Protein AF-L0IHV0-F1 (afdb_monomer)

pLDDT: mean 76.33, std 15.94, range [49.88, 98.62]

Secondary structure (DSSP, 8-state):
---------------------GGG--HHHHHH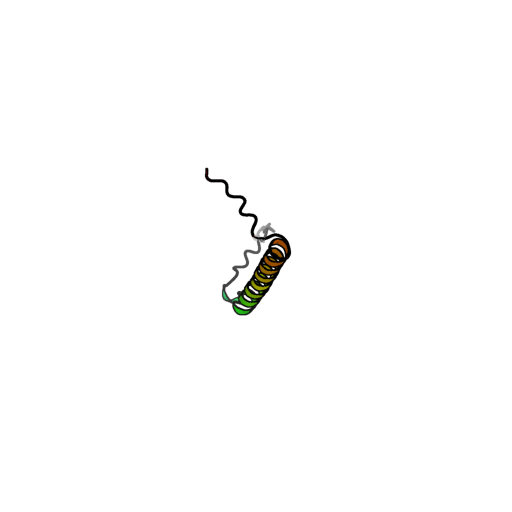HHHHHHHHHHHHHHHHHHHHHTTS---------

Sequence (65 aa):
MSQSTDQHGAPPDSVIERELTHDEFDPIGTAVLITLYFLILVGMWLFTYFVEFLGNGPTVVGVIG

Radius of gyration: 30.52 Å; Cα contacts (8 Å, |Δi|>4): 2; chains: 1; bounding box: 84×42×60 Å

Foldseek 3Di:
DDDPDDDDDDDDPCPVPDPPDCVPDDPVVVVVVVVVVVVVVVVVVVVVVCVQPVPDHDPPPDDDD

Mean predicted aligned error: 15.34 Å

Solvent-accessible surface area (backbone atoms only — not comparable to full-atom values): 4481 Å² total; per-residue (Å²): 143,79,81,87,74,87,78,86,74,92,79,71,91,70,74,79,78,70,80,79,57,76,85,76,61,57,67,63,64,50,50,51,53,52,50,53,52,49,50,50,52,50,51,50,50,51,49,53,50,47,68,58,56,74,81,44,74,87,80,76,91,67,90,81,132

Structure (mmCIF, N/CA/C/O backbone):
data_AF-L0IHV0-F1
#
_entry.id   AF-L0IHV0-F1
#
loop_
_atom_site.group_PDB
_atom_site.id
_atom_site.type_symbol
_atom_site.label_atom_id
_atom_site.label_alt_id
_atom_site.label_comp_id
_atom_site.label_asym_id
_atom_site.label_entity_id
_atom_site.label_seq_id
_atom_site.pdbx_PDB_ins_c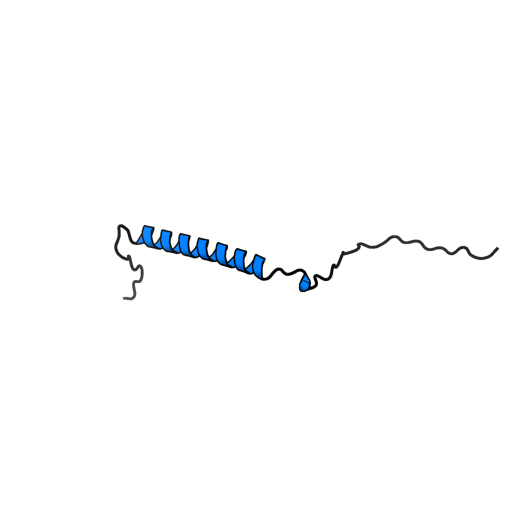ode
_atom_site.Cartn_x
_atom_site.Cartn_y
_atom_site.Cartn_z
_atom_site.occupancy
_a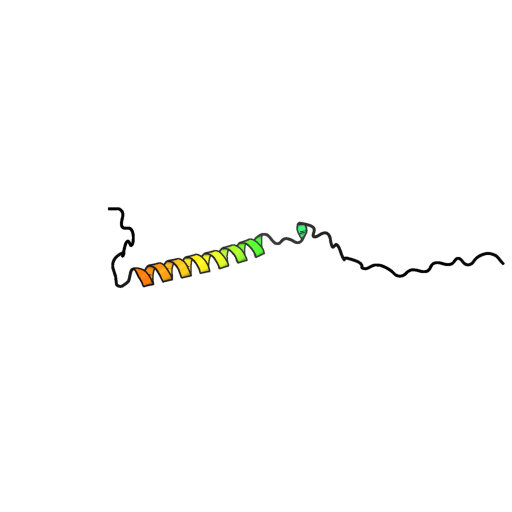tom_site.B_iso_or_equiv
_atom_site.auth_seq_id
_atom_site.auth_comp_id
_atom_site.auth_asym_id
_atom_site.auth_atom_id
_atom_site.pdbx_PDB_model_num
ATOM 1 N N . MET A 1 1 ? 55.625 34.192 -39.543 1.00 51.44 1 MET A N 1
ATOM 2 C CA . MET A 1 1 ? 55.167 34.638 -38.210 1.00 51.44 1 MET A CA 1
ATOM 3 C C . MET A 1 1 ? 53.750 35.171 -38.357 1.00 51.44 1 MET A C 1
ATOM 5 O O . MET A 1 1 ? 53.570 36.280 -38.843 1.00 51.44 1 MET A O 1
ATOM 9 N N . SER A 1 2 ? 52.744 34.349 -38.058 1.00 52.50 2 SER A N 1
ATOM 10 C CA . SER A 1 2 ? 51.333 34.752 -38.022 1.00 52.50 2 SER A CA 1
ATOM 11 C C . SER A 1 2 ? 50.570 33.814 -37.095 1.00 52.50 2 SER A C 1
ATOM 13 O O . SER A 1 2 ? 50.508 32.621 -37.356 1.00 52.50 2 SER A O 1
ATOM 15 N N . GLN A 1 3 ? 50.055 34.410 -36.020 1.00 51.59 3 GLN A N 1
ATOM 16 C CA . GLN A 1 3 ? 48.869 34.022 -35.254 1.00 51.59 3 GLN A CA 1
ATOM 17 C C . GLN A 1 3 ? 48.746 32.545 -34.857 1.00 51.59 3 GLN A C 1
ATOM 19 O O . GLN A 1 3 ? 48.007 31.780 -35.467 1.00 51.59 3 GLN A O 1
ATOM 24 N N . SER A 1 4 ? 49.378 32.192 -33.738 1.00 59.06 4 SER A N 1
ATOM 25 C CA . SER A 1 4 ? 48.835 31.158 -32.856 1.00 59.06 4 SER A CA 1
ATOM 26 C C . SER A 1 4 ? 47.813 31.852 -31.962 1.00 59.06 4 SER A C 1
ATOM 28 O O . SER A 1 4 ? 48.169 32.565 -31.030 1.00 59.06 4 SER A O 1
ATOM 30 N N . THR A 1 5 ? 46.560 31.736 -32.371 1.00 59.88 5 THR A N 1
ATOM 31 C CA . THR A 1 5 ? 45.342 32.217 -31.723 1.00 59.88 5 THR A CA 1
ATOM 32 C C . THR A 1 5 ? 45.312 31.995 -30.211 1.00 59.88 5 THR A C 1
ATOM 34 O O . THR A 1 5 ? 45.585 30.894 -29.729 1.00 59.88 5 THR A O 1
ATOM 37 N N . ASP A 1 6 ? 44.886 33.042 -29.502 1.00 59.25 6 ASP A N 1
ATOM 38 C CA . ASP A 1 6 ? 44.153 32.967 -28.238 1.00 59.25 6 ASP A CA 1
ATOM 39 C C . ASP A 1 6 ? 43.027 31.923 -28.294 1.00 59.25 6 ASP A C 1
ATOM 41 O O . ASP A 1 6 ? 42.539 31.616 -29.379 1.00 59.25 6 ASP A O 1
ATOM 45 N N . GLN A 1 7 ? 42.634 31.424 -27.114 1.00 52.72 7 GLN A N 1
ATOM 46 C CA . GLN A 1 7 ? 41.330 30.872 -26.673 1.00 52.72 7 GLN A CA 1
ATOM 47 C C . GLN A 1 7 ? 41.659 29.993 -25.447 1.00 52.72 7 GLN A C 1
ATOM 49 O O . GLN A 1 7 ? 42.001 28.823 -25.574 1.00 52.72 7 GLN A O 1
ATOM 54 N N . HIS A 1 8 ? 41.893 30.547 -24.253 1.00 52.53 8 HIS A N 1
ATOM 55 C CA . HIS A 1 8 ? 40.888 31.000 -23.280 1.00 52.53 8 HIS A CA 1
ATOM 56 C C . HIS A 1 8 ? 39.610 30.147 -23.241 1.00 52.53 8 HIS A C 1
ATOM 58 O O . HIS A 1 8 ? 38.833 30.148 -24.188 1.00 52.53 8 HIS A O 1
ATOM 64 N N . GLY A 1 9 ? 39.374 29.506 -22.091 1.00 49.8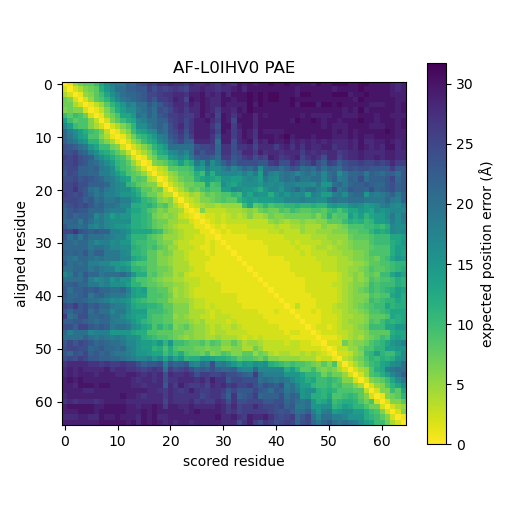8 9 GLY A N 1
ATOM 65 C CA . GLY A 1 9 ? 38.042 29.077 -21.669 1.00 49.88 9 GLY A CA 1
ATOM 66 C C . GLY A 1 9 ? 37.922 27.594 -21.335 1.00 49.88 9 GLY A C 1
ATOM 67 O O . GLY A 1 9 ? 37.433 26.814 -22.140 1.00 49.88 9 GLY A O 1
ATOM 68 N N . ALA A 1 10 ? 38.243 27.213 -20.097 1.00 67.00 10 ALA A N 1
ATOM 69 C CA . ALA A 1 10 ? 37.277 26.362 -19.406 1.00 67.00 10 ALA A CA 1
ATOM 70 C C . ALA A 1 10 ? 36.062 27.268 -19.148 1.00 67.00 10 ALA A C 1
ATOM 72 O O . ALA A 1 10 ? 36.239 28.351 -18.586 1.00 67.00 10 ALA A O 1
ATOM 73 N N . PRO A 1 11 ? 34.874 26.922 -19.655 1.00 66.75 11 PRO A N 1
ATOM 74 C CA . PRO A 1 11 ? 33.907 26.347 -18.729 1.00 66.75 11 PRO A CA 1
ATOM 75 C C . PRO A 1 11 ? 33.045 25.281 -19.422 1.00 66.75 11 PRO 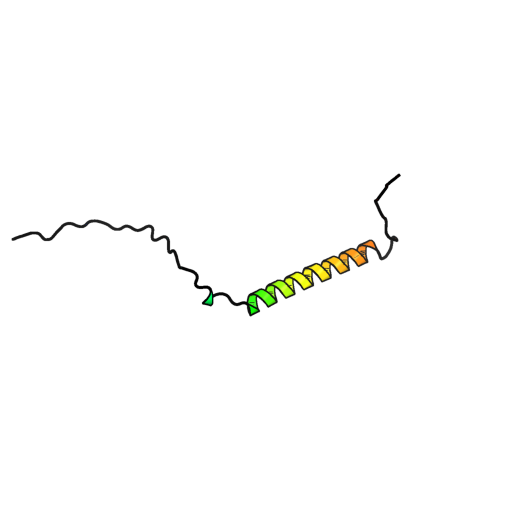A C 1
ATOM 77 O O . PRO A 1 11 ? 32.725 25.378 -20.605 1.00 66.75 11 PRO A O 1
ATOM 80 N N . PRO A 1 12 ? 32.623 24.255 -18.685 1.00 54.00 12 PRO A N 1
ATOM 81 C CA . PRO A 1 12 ? 31.246 24.375 -18.247 1.00 54.00 12 PRO A CA 1
ATOM 82 C C . PRO A 1 12 ? 31.064 23.833 -16.834 1.00 54.00 12 PRO A C 1
ATOM 84 O O . PRO A 1 12 ? 31.557 22.757 -16.485 1.00 54.00 12 PRO A O 1
ATOM 87 N N . ASP A 1 13 ? 30.238 24.532 -16.065 1.00 60.34 13 ASP A N 1
ATOM 88 C CA . ASP A 1 13 ? 29.224 23.857 -15.268 1.00 60.34 13 ASP A CA 1
ATOM 89 C C . ASP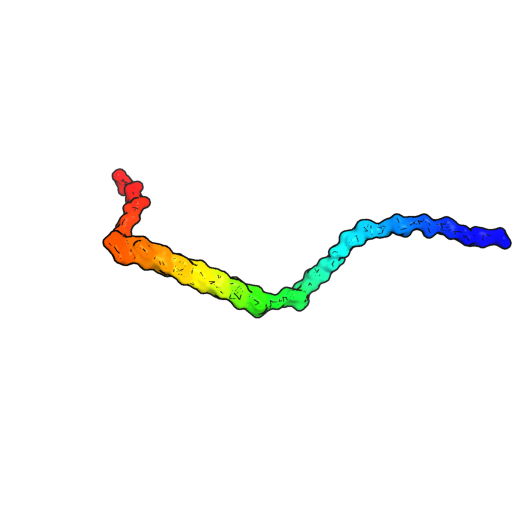 A 1 13 ? 28.483 22.911 -16.221 1.00 60.34 13 ASP A C 1
ATOM 91 O O . ASP A 1 13 ? 27.492 23.266 -16.858 1.00 60.34 13 ASP A O 1
ATOM 95 N N . SER A 1 14 ? 29.054 21.729 -16.444 1.00 62.19 14 SER A N 1
ATOM 96 C CA . SER A 1 14 ? 28.392 20.658 -17.161 1.00 62.19 14 SER A CA 1
ATOM 97 C C . SER A 1 14 ? 27.323 20.183 -16.203 1.00 62.19 14 SER A C 1
ATOM 99 O O . SER A 1 14 ? 27.526 19.275 -15.401 1.00 62.19 14 SER A O 1
ATOM 101 N N . VAL A 1 15 ? 26.176 20.859 -16.240 1.00 65.06 15 VAL A N 1
ATOM 102 C CA . VAL A 1 15 ? 24.926 20.222 -15.868 1.00 65.06 15 VAL A CA 1
ATOM 103 C C . VAL A 1 15 ? 24.894 18.982 -16.747 1.00 65.06 15 VAL A C 1
ATOM 105 O O . VAL A 1 15 ? 24.718 19.071 -17.961 1.00 65.06 15 VAL A O 1
ATOM 108 N N . ILE A 1 16 ? 25.235 17.835 -16.161 1.00 69.19 16 ILE A N 1
ATOM 109 C CA . ILE A 1 16 ? 25.115 16.547 -16.826 1.00 69.19 16 ILE A CA 1
ATOM 110 C C . ILE A 1 16 ? 23.611 16.318 -16.939 1.00 69.19 16 ILE A C 1
ATOM 112 O O . ILE A 1 16 ? 23.002 15.652 -16.106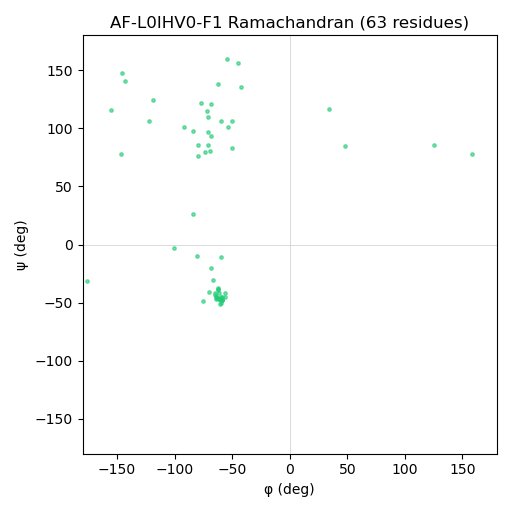 1.00 69.19 16 ILE A O 1
ATOM 116 N N . GLU A 1 17 ? 22.991 16.935 -17.942 1.00 68.31 17 GLU A N 1
ATOM 117 C CA . GLU A 1 17 ? 21.647 16.598 -18.383 1.00 68.31 17 GLU A CA 1
ATOM 118 C C . GLU A 1 17 ? 21.767 15.267 -19.120 1.00 68.31 17 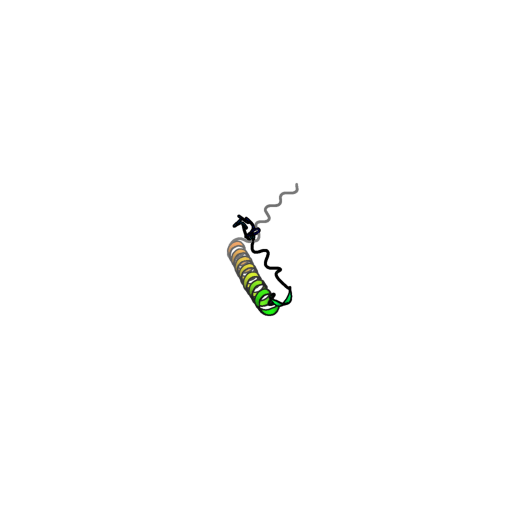GLU A C 1
ATOM 120 O O . GLU A 1 17 ? 21.889 15.190 -20.341 1.00 68.31 17 GLU A O 1
ATOM 125 N N . ARG A 1 18 ? 21.839 14.185 -18.337 1.00 74.25 18 ARG A N 1
ATOM 126 C CA . ARG A 1 18 ? 21.645 12.841 -18.864 1.00 74.25 18 ARG A CA 1
ATOM 127 C C . ARG A 1 18 ? 20.164 12.728 -19.186 1.00 74.25 18 ARG A C 1
ATOM 129 O O . ARG A 1 18 ? 19.341 12.688 -18.275 1.00 74.25 18 ARG A O 1
ATOM 136 N N . GLU A 1 19 ? 19.835 12.680 -20.470 1.00 69.94 19 GLU A N 1
ATOM 137 C CA . GLU A 1 19 ? 18.504 12.290 -20.917 1.00 69.94 19 GLU A CA 1
ATOM 138 C C . GLU A 1 19 ? 18.250 10.859 -20.413 1.00 69.94 19 GLU A C 1
ATOM 140 O O . GLU A 1 19 ? 18.876 9.903 -20.874 1.00 69.94 19 GLU A O 1
ATOM 145 N N . LEU A 1 20 ? 17.402 10.713 -19.388 1.00 70.81 20 LEU A N 1
ATOM 146 C CA . LEU A 1 20 ? 16.938 9.401 -18.944 1.00 70.81 20 LEU A CA 1
ATOM 147 C C . LEU A 1 20 ? 15.991 8.875 -20.024 1.00 70.81 20 LEU A C 1
ATOM 149 O O . LEU A 1 20 ? 14.812 9.233 -20.067 1.00 70.81 20 LEU A O 1
ATOM 153 N N . THR A 1 21 ? 16.519 8.038 -20.915 1.00 69.75 21 THR A N 1
ATOM 154 C CA . THR A 1 21 ? 15.688 7.247 -21.823 1.00 69.75 21 THR A CA 1
ATOM 155 C C . THR A 1 21 ? 14.800 6.308 -20.995 1.00 69.75 21 THR A C 1
ATOM 157 O O . THR A 1 21 ? 15.241 5.708 -20.013 1.00 69.75 21 THR A O 1
ATOM 160 N N . HIS A 1 22 ? 13.531 6.176 -21.396 1.00 72.00 22 HIS A N 1
ATOM 161 C CA . HIS A 1 22 ? 12.555 5.275 -20.768 1.00 72.00 22 HIS A CA 1
ATOM 162 C C . HIS A 1 22 ? 12.975 3.794 -20.802 1.00 72.00 22 HIS A C 1
ATOM 164 O O . HIS A 1 22 ? 12.366 2.983 -20.109 1.00 72.00 22 HIS A O 1
ATOM 170 N N . ASP A 1 23 ? 14.020 3.444 -21.554 1.00 70.25 23 ASP A N 1
ATOM 171 C CA . ASP A 1 23 ? 14.589 2.095 -21.597 1.00 70.25 23 ASP A CA 1
ATOM 172 C C . ASP A 1 23 ? 15.276 1.696 -20.278 1.00 70.25 23 ASP A C 1
ATOM 174 O O . ASP A 1 23 ? 15.454 0.511 -20.003 1.00 70.25 23 ASP A O 1
ATOM 178 N N . GLU A 1 24 ? 15.656 2.671 -19.445 1.00 80.19 24 GLU A N 1
ATOM 179 C CA . GLU A 1 24 ? 16.239 2.422 -18.120 1.00 80.19 24 GLU A CA 1
ATOM 180 C C . GLU A 1 24 ? 15.175 2.102 -17.054 1.00 80.19 24 GLU A C 1
ATOM 182 O O . GLU A 1 24 ? 15.515 1.686 -15.944 1.00 80.19 24 GLU A O 1
ATOM 187 N N . PHE A 1 25 ? 13.885 2.284 -17.366 1.00 82.50 25 PHE A N 1
ATOM 188 C CA . PHE A 1 25 ? 12.802 1.963 -16.444 1.00 82.50 25 PHE A CA 1
ATOM 189 C C . PHE A 1 25 ? 12.560 0.452 -16.396 1.00 82.50 25 PHE A C 1
ATOM 191 O O . PHE A 1 25 ? 12.207 -0.162 -17.400 1.00 82.50 25 PHE A O 1
ATOM 198 N N . ASP A 1 26 ? 12.677 -0.138 -15.204 1.00 87.62 26 ASP A N 1
ATOM 199 C CA . ASP A 1 26 ? 12.258 -1.517 -14.953 1.00 87.62 26 ASP A CA 1
ATOM 200 C C . ASP A 1 26 ? 10.797 -1.548 -14.447 1.00 87.62 26 ASP A C 1
ATOM 202 O O . ASP A 1 26 ? 10.535 -1.286 -13.258 1.00 87.62 26 ASP A O 1
ATOM 206 N N . PRO A 1 27 ? 9.820 -1.875 -15.319 1.00 89.31 27 PRO A N 1
ATOM 207 C CA . PRO A 1 27 ? 8.416 -1.941 -14.933 1.00 89.31 27 PRO A CA 1
ATOM 208 C C . PRO A 1 27 ? 8.142 -3.074 -13.946 1.00 89.31 27 PRO A C 1
ATOM 210 O O . PRO A 1 27 ? 7.247 -2.947 -13.108 1.00 89.31 27 PRO A O 1
ATOM 213 N N . ILE A 1 28 ? 8.899 -4.172 -14.018 1.00 94.88 28 ILE A N 1
ATOM 214 C CA . ILE A 1 28 ? 8.692 -5.341 -13.163 1.00 94.88 28 ILE A CA 1
ATOM 215 C C . ILE A 1 28 ? 9.212 -5.028 -11.764 1.00 94.88 28 ILE A C 1
ATOM 217 O O . ILE A 1 28 ? 8.479 -5.210 -10.792 1.00 94.88 28 ILE A O 1
ATOM 221 N N . GLY A 1 29 ? 10.431 -4.492 -11.657 1.00 92.25 29 GLY A N 1
ATOM 222 C CA . GLY A 1 29 ? 11.003 -4.059 -10.380 1.00 92.25 29 GLY A CA 1
ATOM 223 C C . GLY A 1 29 ? 10.106 -3.046 -9.662 1.00 92.25 29 GLY A C 1
ATOM 224 O O . GLY A 1 29 ? 9.796 -3.203 -8.478 1.00 92.25 29 GLY A O 1
ATOM 225 N N . THR A 1 30 ? 9.594 -2.060 -10.402 1.00 93.62 30 THR A N 1
ATOM 226 C CA . THR A 1 30 ? 8.653 -1.068 -9.861 1.00 93.62 30 THR A CA 1
ATOM 227 C C . THR A 1 30 ? 7.323 -1.698 -9.438 1.00 93.62 3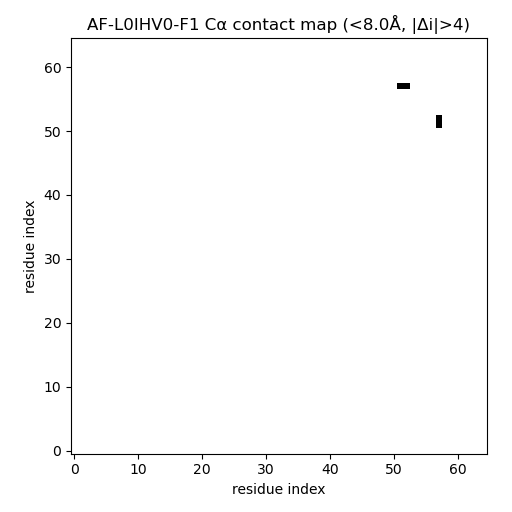0 THR A C 1
ATOM 229 O O . THR A 1 30 ? 6.828 -1.411 -8.347 1.00 93.62 30 THR A O 1
ATOM 232 N N . ALA A 1 31 ? 6.752 -2.603 -10.238 1.00 96.56 31 ALA A N 1
ATOM 233 C CA . ALA A 1 31 ? 5.515 -3.298 -9.879 1.00 96.56 31 ALA A CA 1
ATOM 234 C C . ALA A 1 31 ? 5.673 -4.158 -8.613 1.00 96.56 31 ALA A C 1
ATOM 236 O O . ALA A 1 31 ? 4.766 -4.197 -7.777 1.00 96.56 31 ALA A O 1
ATOM 237 N N . VAL A 1 32 ? 6.829 -4.806 -8.435 1.00 97.69 32 VAL A N 1
ATOM 238 C CA . VAL A 1 32 ? 7.156 -5.572 -7.222 1.00 97.69 32 VAL A CA 1
ATOM 239 C C . VAL A 1 32 ? 7.229 -4.653 -6.003 1.00 97.69 32 VAL A C 1
ATOM 241 O O . VAL A 1 32 ? 6.613 -4.962 -4.984 1.00 97.69 32 VAL A O 1
ATOM 244 N N . LEU A 1 33 ? 7.914 -3.510 -6.111 1.00 96.94 33 LEU A N 1
ATOM 245 C CA . LEU A 1 33 ? 7.997 -2.507 -5.040 1.00 96.94 33 LEU A CA 1
ATOM 246 C C . LEU A 1 33 ? 6.610 -1.993 -4.634 1.00 96.94 33 LEU A C 1
ATOM 248 O O . LEU A 1 33 ? 6.283 -1.974 -3.446 1.00 96.94 33 LEU A O 1
ATOM 252 N N . ILE A 1 34 ? 5.776 -1.635 -5.614 1.00 97.75 34 ILE A N 1
ATOM 253 C CA . ILE A 1 34 ? 4.399 -1.178 -5.383 1.00 97.75 34 ILE A CA 1
ATOM 254 C C . ILE A 1 34 ? 3.575 -2.274 -4.705 1.00 97.75 34 ILE A C 1
ATOM 256 O O . ILE A 1 34 ? 2.884 -2.007 -3.724 1.00 97.75 34 ILE A O 1
ATOM 260 N N . THR A 1 35 ? 3.655 -3.510 -5.199 1.00 98.31 35 THR A N 1
ATOM 261 C CA . THR A 1 35 ? 2.891 -4.638 -4.648 1.00 98.31 35 THR A CA 1
ATOM 262 C C . THR A 1 35 ? 3.308 -4.934 -3.212 1.00 98.31 35 THR A C 1
ATOM 264 O O . THR A 1 35 ? 2.453 -5.086 -2.343 1.00 98.31 35 THR A O 1
ATOM 267 N N . LEU A 1 36 ? 4.613 -4.962 -2.934 1.00 98.56 36 LEU A N 1
ATOM 268 C CA . LEU A 1 36 ? 5.138 -5.155 -1.584 1.00 98.56 36 LEU A CA 1
ATOM 269 C C . LEU A 1 36 ? 4.657 -4.048 -0.639 1.00 98.56 36 LEU A C 1
ATOM 271 O O . LEU A 1 36 ? 4.174 -4.337 0.455 1.00 98.56 36 LEU A O 1
ATOM 275 N N . TYR A 1 37 ? 4.740 -2.791 -1.075 1.00 98.12 37 TYR A N 1
ATOM 276 C CA . TYR A 1 37 ? 4.245 -1.650 -0.310 1.00 98.12 37 TYR A CA 1
ATOM 277 C C . TYR A 1 37 ? 2.740 -1.758 -0.029 1.00 98.12 37 TYR A C 1
ATOM 279 O O . TYR A 1 37 ? 2.302 -1.577 1.108 1.00 98.12 37 TYR A O 1
ATOM 287 N N . PHE A 1 38 ? 1.947 -2.124 -1.035 1.00 98.56 38 PHE A N 1
ATOM 288 C CA . PHE A 1 38 ? 0.510 -2.328 -0.886 1.00 98.56 38 PHE A CA 1
ATOM 289 C C . PHE A 1 38 ? 0.184 -3.446 0.114 1.00 98.56 38 PHE A C 1
ATOM 291 O O . PHE A 1 38 ? -0.692 -3.271 0.957 1.00 98.56 38 PHE A O 1
ATOM 298 N N . LEU A 1 39 ? 0.916 -4.564 0.084 1.00 98.62 39 LEU A N 1
ATOM 299 C CA . LEU A 1 39 ? 0.746 -5.649 1.056 1.00 98.62 39 LEU A CA 1
ATOM 300 C C . LEU A 1 39 ? 1.045 -5.192 2.487 1.00 98.62 39 LEU A C 1
ATOM 302 O O . LEU A 1 39 ? 0.322 -5.575 3.405 1.00 98.62 39 LEU A O 1
ATOM 306 N N . ILE A 1 40 ? 2.063 -4.347 2.681 1.00 98.31 40 ILE A N 1
ATOM 307 C CA . ILE A 1 40 ? 2.360 -3.748 3.991 1.00 98.31 40 ILE A CA 1
ATOM 308 C C . ILE A 1 40 ? 1.194 -2.866 4.445 1.00 98.31 40 ILE A C 1
ATOM 310 O O . ILE A 1 40 ? 0.748 -2.992 5.585 1.00 98.31 40 ILE A O 1
ATOM 314 N N . LEU A 1 41 ? 0.667 -2.012 3.562 1.00 97.62 41 LEU A N 1
ATOM 315 C CA . LEU A 1 41 ? -0.480 -1.159 3.879 1.00 97.62 41 LEU A CA 1
ATOM 316 C C . LEU A 1 41 ? -1.722 -1.972 4.239 1.00 97.62 41 LEU A C 1
ATOM 318 O O . LEU A 1 41 ? -2.354 -1.679 5.248 1.00 97.62 41 LEU A O 1
ATOM 322 N N . VAL A 1 42 ? -2.059 -2.999 3.457 1.00 98.00 42 VAL A N 1
ATOM 323 C CA . VAL A 1 42 ? -3.202 -3.879 3.738 1.00 98.00 42 VAL A CA 1
ATOM 324 C C . VAL A 1 42 ? -2.982 -4.659 5.030 1.00 98.00 42 VAL A C 1
ATOM 326 O O . VAL A 1 42 ? -3.904 -4.771 5.830 1.00 98.00 42 VAL A O 1
ATOM 329 N N . GLY A 1 43 ? -1.771 -5.161 5.272 1.00 97.00 43 GLY A N 1
ATOM 330 C CA . GLY A 1 43 ? -1.427 -5.857 6.510 1.00 97.00 43 GLY A CA 1
ATOM 331 C C . GLY A 1 43 ? -1.572 -4.959 7.736 1.00 97.00 43 GLY A C 1
ATOM 332 O O . GLY A 1 43 ? -2.215 -5.348 8.708 1.00 97.00 43 GLY A O 1
ATOM 333 N N . MET A 1 44 ? -1.045 -3.734 7.672 1.00 95.56 44 MET A N 1
ATOM 334 C CA . MET A 1 44 ? -1.219 -2.729 8.720 1.00 95.56 44 MET A CA 1
ATOM 335 C C . MET A 1 44 ? -2.693 -2.349 8.884 1.00 95.56 44 MET A C 1
ATOM 337 O O . MET A 1 44 ? -3.180 -2.300 10.006 1.00 95.56 44 MET A O 1
ATOM 341 N N . TRP A 1 45 ? -3.416 -2.122 7.788 1.00 94.12 45 TRP A N 1
ATOM 342 C CA . TRP A 1 45 ? -4.837 -1.783 7.807 1.00 94.12 45 TRP A CA 1
ATOM 343 C C . TRP A 1 45 ? -5.664 -2.880 8.482 1.00 94.12 45 TRP A C 1
ATOM 345 O O . TRP A 1 45 ? -6.396 -2.599 9.431 1.00 94.12 45 TRP A O 1
ATOM 355 N N . LEU A 1 46 ? -5.478 -4.140 8.074 1.00 92.38 46 LEU A N 1
ATOM 356 C CA . LEU A 1 46 ? -6.105 -5.298 8.710 1.00 92.38 46 LEU A CA 1
ATOM 357 C C . LEU A 1 46 ? -5.723 -5.385 10.186 1.00 92.38 46 LEU A C 1
ATOM 359 O O . LEU A 1 46 ? -6.593 -5.581 11.024 1.00 92.38 46 LEU A O 1
ATOM 363 N N . PHE A 1 47 ? -4.446 -5.207 10.523 1.00 90.62 47 PHE A N 1
ATOM 364 C CA . PHE A 1 47 ? -3.988 -5.214 11.910 1.00 90.62 47 PHE A CA 1
ATOM 365 C C . PHE A 1 47 ? -4.687 -4.135 12.745 1.00 90.62 47 PHE A C 1
ATOM 367 O O . PHE A 1 47 ? -5.217 -4.447 13.806 1.00 90.62 47 PHE A O 1
ATOM 374 N N . THR A 1 48 ? -4.760 -2.894 12.257 1.00 87.06 48 THR A N 1
ATOM 375 C CA . THR A 1 48 ? -5.480 -1.809 12.944 1.00 87.06 48 THR A CA 1
ATOM 376 C C . THR A 1 48 ? -6.972 -2.098 13.071 1.00 87.06 48 THR A C 1
ATOM 378 O O . THR A 1 48 ? -7.547 -1.847 14.124 1.00 87.06 48 THR A O 1
ATOM 381 N N . TYR A 1 49 ? -7.586 -2.690 12.044 1.00 84.69 49 TYR A N 1
ATOM 382 C CA . TYR A 1 49 ? -8.973 -3.136 12.082 1.00 84.69 49 TYR A CA 1
ATOM 383 C C . TYR A 1 49 ? -9.168 -4.179 13.187 1.00 84.69 49 TYR A C 1
ATOM 385 O O . TYR A 1 49 ? -10.018 -4.014 14.055 1.00 84.69 49 TYR A O 1
ATOM 393 N N . PHE A 1 50 ? -8.338 -5.223 13.228 1.00 83.44 50 PHE A N 1
ATOM 394 C CA . PHE A 1 50 ? -8.415 -6.211 14.300 1.00 83.44 50 PHE A CA 1
ATOM 395 C C . PHE A 1 50 ? -8.218 -5.562 15.670 1.00 83.44 50 PHE A C 1
ATOM 397 O O . PHE A 1 50 ? -9.045 -5.792 16.536 1.00 83.44 50 PHE A O 1
ATOM 404 N N . VAL A 1 51 ? -7.200 -4.718 15.863 1.00 84.38 51 VAL A N 1
ATOM 405 C CA . VAL A 1 51 ? -6.948 -4.028 17.143 1.00 84.38 51 VAL A CA 1
ATOM 406 C C . VAL A 1 51 ? -8.158 -3.217 17.619 1.00 84.38 51 VAL A C 1
ATOM 408 O O . VAL A 1 51 ? -8.483 -3.275 18.802 1.00 84.38 51 VAL A O 1
ATOM 411 N N . GLU A 1 52 ? -8.843 -2.512 16.719 1.00 76.69 52 GLU A N 1
ATOM 412 C CA . GLU A 1 52 ? -10.036 -1.722 17.050 1.00 76.69 52 GLU A CA 1
ATOM 413 C C . GLU A 1 52 ? -11.245 -2.609 17.396 1.00 76.69 52 GLU A C 1
ATOM 415 O O . GLU A 1 52 ? -11.971 -2.338 18.351 1.00 76.69 52 GLU A O 1
ATOM 420 N N . PHE A 1 53 ? -11.457 -3.702 16.653 1.00 72.56 53 PHE A N 1
ATOM 421 C CA . PHE A 1 53 ? -12.682 -4.505 16.747 1.00 72.56 53 PHE A CA 1
ATOM 422 C C . PHE A 1 53 ? -12.550 -5.801 17.590 1.00 72.56 53 PHE A C 1
ATOM 424 O O . PHE A 1 53 ? -13.558 -6.477 17.805 1.00 72.56 53 PHE A O 1
ATOM 431 N N . LEU A 1 54 ? -11.367 -6.159 18.126 1.00 70.75 54 LEU A N 1
ATOM 432 C CA . LEU A 1 54 ? -11.137 -7.346 18.993 1.00 70.75 54 LEU A CA 1
ATOM 433 C C . LEU A 1 54 ? -11.451 -7.141 20.492 1.00 70.75 54 LEU A C 1
ATOM 435 O O . LEU A 1 54 ? -10.893 -7.836 21.342 1.00 70.75 54 LEU A O 1
ATOM 439 N N . GLY A 1 55 ? -12.340 -6.220 20.861 1.00 65.81 55 GLY A N 1
ATOM 440 C CA . GLY A 1 55 ? -12.675 -6.030 22.281 1.00 65.81 55 GLY A CA 1
ATOM 441 C C . GLY A 1 55 ? -13.776 -5.021 22.574 1.00 65.81 55 GLY A C 1
ATOM 442 O O . GLY A 1 55 ? -14.559 -5.241 23.494 1.00 65.81 55 GLY A O 1
ATOM 443 N N . ASN A 1 56 ? -13.906 -3.982 21.751 1.00 66.50 56 ASN A N 1
ATOM 444 C CA . ASN A 1 56 ? -15.033 -3.060 21.787 1.00 66.50 56 ASN A CA 1
ATOM 445 C C . ASN A 1 56 ? -15.744 -3.149 20.432 1.00 66.50 56 ASN A C 1
ATOM 447 O O . ASN A 1 56 ? -15.122 -2.995 19.385 1.00 66.50 56 ASN A O 1
ATOM 451 N N . GLY A 1 57 ? -17.047 -3.445 20.432 1.00 69.25 57 GLY A N 1
ATOM 452 C CA . GLY A 1 57 ? -17.855 -3.374 19.211 1.00 69.25 57 GLY A CA 1
ATOM 453 C C . GLY A 1 57 ? -17.737 -1.991 18.549 1.00 69.25 57 GLY A C 1
ATOM 454 O O . GLY A 1 57 ? -17.360 -1.032 19.226 1.00 69.25 57 GLY A O 1
ATOM 455 N N . PRO A 1 58 ? -18.047 -1.869 17.245 1.00 65.75 58 PRO A N 1
ATOM 456 C CA . PRO A 1 58 ? -17.775 -0.674 16.450 1.00 65.75 58 PRO A CA 1
ATOM 457 C C . PRO A 1 58 ? -18.273 0.593 17.149 1.00 65.75 58 PRO A C 1
ATOM 459 O O . PRO A 1 58 ? -19.476 0.850 17.207 1.00 65.75 58 PRO A O 1
ATOM 462 N N . THR A 1 59 ? -17.348 1.390 17.691 1.00 62.91 59 THR A N 1
ATOM 463 C CA . THR A 1 59 ? -17.688 2.686 18.278 1.00 62.91 59 THR A CA 1
ATOM 464 C C . THR A 1 59 ? -17.828 3.663 17.120 1.00 62.91 59 THR A C 1
ATOM 466 O O . THR A 1 59 ? -16.875 4.311 16.696 1.00 62.91 59 THR A O 1
ATOM 469 N N . VAL A 1 60 ? -19.027 3.708 16.538 1.00 61.16 60 VAL A N 1
ATOM 470 C CA . VAL A 1 60 ? -19.381 4.667 15.490 1.00 61.16 60 VAL A CA 1
ATOM 471 C C . VAL A 1 60 ? -19.417 6.056 16.128 1.00 61.16 60 VAL A C 1
ATOM 473 O O . VAL A 1 60 ? -20.432 6.468 16.685 1.00 61.16 60 VAL A O 1
ATOM 476 N N . VAL A 1 61 ? -18.307 6.796 16.074 1.00 65.75 61 VAL A N 1
ATOM 477 C CA . VAL A 1 61 ? -18.288 8.217 16.455 1.00 65.75 61 VAL A CA 1
ATOM 478 C C . VAL A 1 61 ? -18.850 9.024 15.285 1.00 65.75 61 VAL A C 1
ATOM 480 O O . VAL A 1 61 ? -18.131 9.617 14.488 1.00 65.75 61 VAL A O 1
ATOM 483 N N . GLY A 1 62 ? -20.169 8.967 15.144 1.00 64.94 62 GLY A N 1
ATOM 484 C CA . GLY A 1 62 ? -20.938 9.680 14.135 1.00 64.94 62 GLY A CA 1
ATOM 485 C C . GLY A 1 62 ? -22.287 10.055 14.721 1.00 64.94 62 GLY A C 1
ATOM 486 O O . GLY A 1 62 ? -23.283 9.388 14.467 1.00 64.94 62 GLY A O 1
ATOM 487 N N . VAL A 1 63 ? -22.311 11.101 15.548 1.00 61.94 63 VAL A N 1
ATOM 488 C CA . VAL A 1 63 ? -23.563 11.763 15.925 1.00 61.94 63 VAL A CA 1
ATOM 489 C C . VAL A 1 63 ? -24.057 12.529 14.704 1.00 61.94 63 VAL A C 1
ATOM 491 O O . VAL A 1 63 ? -23.422 13.482 14.256 1.00 61.94 63 VAL A O 1
ATOM 494 N N . ILE A 1 64 ? -25.199 12.103 14.176 1.00 68.44 64 ILE A N 1
ATOM 495 C CA . ILE A 1 64 ? -26.090 12.965 13.407 1.00 68.44 64 ILE A CA 1
ATOM 496 C C . ILE A 1 64 ? -27.428 12.905 14.143 1.00 68.44 64 ILE A C 1
ATOM 498 O O . ILE A 1 64 ? -28.090 11.867 14.120 1.00 68.44 64 ILE A O 1
ATOM 502 N N . GLY A 1 65 ? -27.773 13.984 14.846 1.00 55.75 65 GLY A N 1
ATOM 503 C CA . GLY A 1 65 ? -28.986 14.096 15.661 1.00 55.75 65 GLY A CA 1
ATOM 504 C C . GLY A 1 65 ? -28.752 14.893 16.927 1.00 55.75 65 GLY A C 1
ATOM 505 O O . GLY A 1 65 ? -28.244 14.286 17.892 1.00 55.75 65 GLY A O 1
#

Organism: Halovivax ruber (strain DSM 18193 / JCM 13892 / XH-70) (NCBI:txid797302)